Protein AF-A0A519MJ66-F1 (afdb_monomer)

Solvent-accessible surface area (backbone atoms only — not comparable to full-atom values): 4186 Å² total; per-residue (Å²): 132,87,80,72,88,68,83,78,82,57,92,73,46,66,80,85,39,89,74,58,73,92,79,55,90,51,83,88,70,57,50,70,69,56,52,51,50,53,51,52,53,51,51,46,41,60,69,66,43,58,79,40,47,67,47,58,77,68,64,57,88,130

Sequence (62 aa):
MEVSNKPTVKGGEFIIKATEAQDVFTPADFSEEQNMMYQTCLDFVQTEVAPLVERLDNHEEG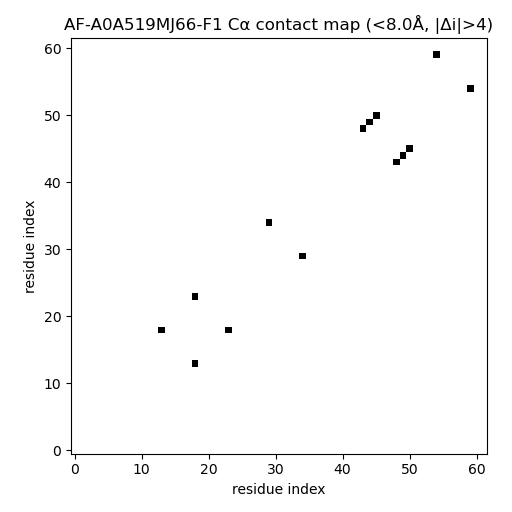

Radius of gyration: 20.38 Å; Cα contacts (8 Å, |Δi|>4): 7; chains: 1; bounding box: 39×31×46 Å

Mean predicted aligned error: 6.77 Å

Structure (mmCIF, N/CA/C/O backbone):
data_AF-A0A519MJ66-F1
#
_entry.id   AF-A0A519MJ66-F1
#
loop_
_atom_site.group_PDB
_atom_site.id
_atom_site.type_symbol
_atom_site.label_atom_id
_atom_site.label_alt_id
_atom_site.label_comp_id
_atom_site.label_asym_id
_atom_site.label_entity_id
_atom_site.label_seq_id
_atom_site.pdbx_PDB_ins_code
_atom_site.Cartn_x
_atom_site.Cartn_y
_atom_site.Cartn_z
_atom_site.occupancy
_atom_site.B_iso_or_equiv
_atom_site.auth_seq_id
_atom_site.auth_comp_id
_atom_site.auth_asym_id
_atom_site.auth_atom_id
_atom_site.pdbx_PDB_model_num
ATOM 1 N N . MET A 1 1 ? 0.490 17.018 19.547 1.00 41.25 1 MET A N 1
ATOM 2 C CA . MET A 1 1 ? -0.244 15.785 19.202 1.00 41.25 1 MET A CA 1
ATOM 3 C C . MET A 1 1 ? -1.133 15.461 20.380 1.00 41.25 1 MET A C 1
ATOM 5 O O . MET A 1 1 ? -0.609 15.185 21.452 1.00 41.25 1 MET A O 1
ATOM 9 N N . GLU A 1 2 ? -2.446 15.604 20.229 1.00 46.50 2 GLU A N 1
ATOM 10 C CA . GLU A 1 2 ? -3.375 15.153 21.264 1.00 46.50 2 GLU A CA 1
ATOM 11 C C . GLU A 1 2 ? -3.386 13.625 21.252 1.00 46.50 2 GLU A C 1
ATOM 13 O O . GLU A 1 2 ? -3.765 13.002 20.263 1.00 46.50 2 GLU A O 1
ATOM 18 N N . VAL A 1 3 ? -2.900 13.015 22.331 1.00 51.62 3 VAL A N 1
ATOM 19 C CA . VAL A 1 3 ? -2.970 11.565 22.509 1.00 51.62 3 VAL A CA 1
ATOM 20 C C . VAL A 1 3 ? -4.386 11.251 22.974 1.00 51.62 3 VAL A C 1
ATOM 22 O O . VAL A 1 3 ? -4.702 11.330 24.160 1.00 51.62 3 VAL A O 1
ATOM 25 N N . SER A 1 4 ? -5.273 10.955 22.028 1.00 56.62 4 SER A N 1
ATOM 26 C CA . SER A 1 4 ? -6.602 10.442 22.345 1.00 56.62 4 SER A CA 1
ATOM 27 C C . SER A 1 4 ? -6.443 9.066 22.991 1.00 56.62 4 SER A C 1
ATOM 29 O O . SER A 1 4 ? -5.948 8.133 22.363 1.00 56.62 4 SER A O 1
ATOM 31 N N . ASN A 1 5 ? -6.863 8.932 24.247 1.00 57.22 5 ASN A N 1
ATOM 32 C CA . ASN A 1 5 ? -6.727 7.719 25.057 1.00 57.22 5 ASN A CA 1
ATOM 33 C C . ASN A 1 5 ? -7.754 6.634 24.647 1.00 57.22 5 ASN A C 1
ATOM 35 O O . ASN A 1 5 ? -8.469 6.090 25.490 1.00 57.22 5 ASN A O 1
ATOM 39 N N . LYS A 1 6 ? -7.903 6.373 23.338 1.00 66.62 6 LYS A N 1
ATOM 40 C CA . LYS A 1 6 ? -8.807 5.338 22.825 1.00 66.62 6 LYS A CA 1
ATOM 41 C C . LYS A 1 6 ? -8.223 3.959 23.165 1.00 66.62 6 LYS A C 1
ATOM 43 O O . LYS A 1 6 ? -7.047 3.729 22.882 1.00 66.62 6 LYS A O 1
ATOM 48 N N . PRO A 1 7 ? -9.003 3.047 23.771 1.00 68.38 7 PRO A N 1
ATOM 49 C CA . PRO A 1 7 ? -8.537 1.694 24.038 1.00 68.38 7 PRO A CA 1
ATOM 50 C C . PRO A 1 7 ? -8.165 1.012 22.719 1.00 68.38 7 PRO A C 1
ATOM 52 O O . PRO A 1 7 ? -8.971 0.953 21.793 1.00 68.38 7 PRO A O 1
ATOM 55 N N . THR A 1 8 ? -6.932 0.524 22.625 1.00 79.62 8 THR A N 1
ATOM 56 C CA . THR A 1 8 ? -6.432 -0.179 21.444 1.00 79.62 8 THR A CA 1
ATOM 57 C C . THR A 1 8 ? -7.200 -1.487 21.259 1.00 79.62 8 THR A C 1
ATOM 59 O O . THR A 1 8 ? -7.273 -2.291 22.191 1.00 79.62 8 THR A O 1
ATOM 62 N N . VAL A 1 9 ? -7.751 -1.713 20.063 1.00 84.44 9 VAL A N 1
ATOM 63 C CA . VAL A 1 9 ? -8.425 -2.973 19.712 1.00 84.44 9 VAL A CA 1
ATOM 64 C C . VAL A 1 9 ? -7.398 -4.102 19.707 1.00 84.44 9 VAL A C 1
ATOM 66 O O . VAL A 1 9 ? -6.345 -3.993 19.071 1.00 84.44 9 VAL A O 1
ATOM 69 N N . LYS A 1 10 ? -7.679 -5.194 20.424 1.00 87.88 10 LYS A N 1
ATOM 70 C CA . LYS A 1 10 ? -6.787 -6.361 20.447 1.00 87.88 10 LYS A CA 1
ATOM 71 C C . LYS A 1 10 ? -7.043 -7.252 19.234 1.00 87.88 10 LYS A C 1
ATOM 73 O O . LYS A 1 10 ? -8.180 -7.445 18.807 1.00 87.88 10 LYS A O 1
ATOM 78 N N . GLY A 1 11 ? -5.981 -7.865 18.709 1.00 90.00 11 GLY A N 1
ATOM 79 C CA . GLY A 1 11 ? -6.111 -8.879 17.661 1.00 90.00 11 GLY A CA 1
ATOM 80 C C . GLY A 1 11 ? -7.042 -10.013 18.106 1.00 90.00 11 GLY A C 1
ATOM 81 O O . GLY A 1 11 ? -6.854 -10.580 19.180 1.00 90.00 11 GLY A O 1
ATOM 82 N N . GLY A 1 12 ? -8.062 -10.318 17.298 1.00 90.06 12 GLY A N 1
ATOM 83 C CA . GLY A 1 12 ? -9.056 -11.363 17.584 1.00 90.06 12 GLY A CA 1
ATOM 84 C C . GLY A 1 12 ? -10.193 -10.963 18.536 1.00 90.06 12 GLY A C 1
ATOM 85 O O . GLY A 1 12 ? -11.082 -11.775 18.778 1.00 90.06 12 GLY A O 1
ATOM 86 N N . GLU A 1 13 ? -10.220 -9.729 19.052 1.00 92.31 13 GLU A N 1
ATOM 87 C CA . GLU A 1 13 ? -11.271 -9.261 19.975 1.00 92.31 13 GLU A CA 1
ATOM 88 C C . GLU A 1 13 ? -12.674 -9.294 19.346 1.00 92.31 13 GLU A C 1
ATOM 90 O O . GLU A 1 13 ? -13.654 -9.587 20.034 1.00 92.31 13 GLU A O 1
ATOM 95 N N . PHE A 1 14 ? -12.753 -9.100 18.026 1.00 92.06 14 PHE A N 1
ATOM 96 C CA . PHE A 1 14 ? -13.993 -9.139 17.244 1.00 92.06 14 PHE A CA 1
ATOM 97 C C . PHE A 1 14 ? -14.750 -10.484 17.320 1.00 92.06 14 PHE A C 1
ATOM 99 O O . PHE A 1 14 ? -15.927 -10.549 16.981 1.00 92.06 14 PHE A O 1
ATOM 106 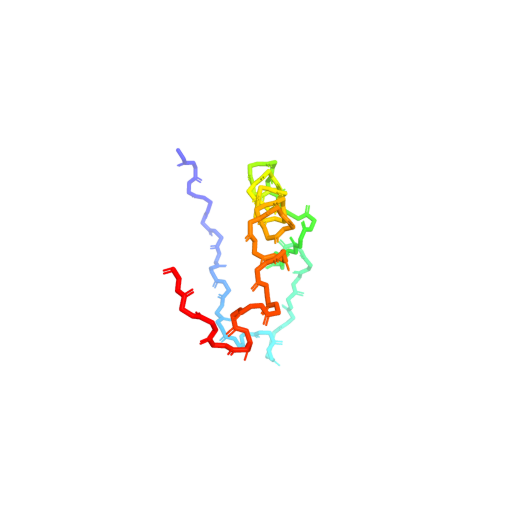N N . ILE A 1 15 ? -14.095 -11.573 17.751 1.00 95.00 15 ILE A N 1
ATOM 107 C CA . ILE A 1 15 ? -14.713 -12.908 17.875 1.00 95.00 15 ILE A CA 1
ATOM 108 C C . ILE A 1 15 ? -15.693 -12.957 19.055 1.00 95.00 15 ILE A C 1
ATOM 110 O O . ILE A 1 15 ? -16.704 -13.654 19.001 1.00 95.00 15 ILE A O 1
ATOM 114 N N . ILE A 1 16 ? -15.379 -12.240 20.135 1.00 94.50 16 ILE A N 1
ATOM 115 C CA . ILE A 1 16 ? -16.111 -12.303 21.411 1.00 94.50 16 ILE A CA 1
ATOM 116 C C . ILE A 1 16 ? -16.827 -10.993 21.755 1.00 94.50 16 ILE A C 1
ATOM 118 O O . ILE A 1 16 ? -17.565 -10.933 22.738 1.00 94.50 16 ILE A O 1
ATOM 122 N N . LYS A 1 17 ? -16.602 -9.939 20.969 1.00 91.19 17 LYS A N 1
ATOM 123 C CA . LYS A 1 17 ? -17.164 -8.604 21.160 1.00 91.19 17 LYS A CA 1
ATOM 124 C C . LYS A 1 17 ? -17.429 -7.969 19.799 1.00 91.19 17 LYS A C 1
ATOM 126 O O . LYS A 1 17 ? -16.623 -8.112 18.890 1.00 91.19 17 LYS A O 1
ATOM 131 N N . ALA A 1 18 ? -18.541 -7.250 19.668 1.00 90.81 18 ALA A N 1
ATOM 132 C CA . ALA A 1 18 ? -18.846 -6.518 18.443 1.00 90.81 18 ALA A CA 1
ATOM 133 C C . ALA A 1 18 ? -17.815 -5.402 18.182 1.00 90.81 18 ALA A C 1
ATOM 135 O O . ALA A 1 18 ? -17.353 -4.742 19.117 1.00 90.81 18 ALA A O 1
ATOM 136 N N . THR A 1 19 ? -17.471 -5.200 16.910 1.00 90.44 19 THR A N 1
ATOM 137 C CA . THR A 1 19 ? -16.618 -4.102 16.439 1.00 90.44 19 THR A CA 1
ATOM 138 C C . THR A 1 19 ? -17.493 -3.055 15.765 1.00 90.44 19 THR A C 1
ATOM 140 O O . THR A 1 19 ? -18.228 -3.376 14.832 1.00 90.44 19 THR A O 1
ATOM 143 N N . GLU A 1 20 ? -17.419 -1.814 16.237 1.00 91.44 20 GLU A N 1
ATOM 144 C CA . GLU A 1 20 ? -18.147 -0.696 15.638 1.00 91.44 20 GLU A CA 1
ATOM 145 C C . GLU A 1 20 ? -17.475 -0.260 14.330 1.00 91.44 20 GLU A C 1
ATOM 147 O O . GLU A 1 20 ? -16.251 -0.303 14.205 1.00 91.44 20 GLU A O 1
ATOM 152 N N . ALA A 1 21 ? -18.259 0.209 13.356 1.00 91.38 21 ALA A N 1
ATOM 153 C CA . ALA A 1 21 ? -17.739 0.582 12.035 1.00 91.38 21 ALA A CA 1
ATOM 154 C C . ALA A 1 21 ? -16.651 1.672 12.099 1.00 91.38 21 ALA A C 1
ATOM 156 O O . ALA A 1 21 ? -15.673 1.616 11.367 1.00 91.38 21 ALA A O 1
ATOM 157 N N . GLN A 1 22 ? -16.792 2.627 13.022 1.00 90.44 22 GLN A N 1
ATOM 158 C CA . GLN A 1 22 ? -15.835 3.716 13.267 1.00 90.44 22 GLN A CA 1
ATOM 159 C C . GLN A 1 22 ? -14.465 3.261 13.804 1.00 90.44 22 GLN A C 1
ATOM 161 O O . GLN A 1 22 ? -13.524 4.053 13.826 1.00 90.44 22 GLN A O 1
ATOM 166 N N . ASP A 1 23 ? -14.372 2.015 14.278 1.00 89.31 23 ASP A N 1
ATOM 167 C CA . ASP A 1 23 ? -13.142 1.410 14.792 1.00 89.31 23 ASP A CA 1
ATOM 168 C C . ASP A 1 23 ? -12.457 0.523 13.732 1.00 89.31 23 ASP A C 1
ATOM 170 O O . ASP A 1 23 ? -11.422 -0.089 14.005 1.00 89.31 23 ASP A O 1
ATOM 174 N N . VAL A 1 24 ? -13.018 0.452 12.517 1.00 91.44 24 VAL A N 1
ATOM 175 C CA . VAL A 1 24 ? -12.466 -0.285 11.376 1.00 91.44 24 VAL A CA 1
ATOM 176 C C . VAL A 1 24 ? -11.872 0.704 10.384 1.00 91.44 24 VAL A C 1
ATOM 178 O O . VAL A 1 24 ? -12.572 1.552 9.845 1.00 91.44 24 VAL A O 1
ATOM 181 N N . PHE A 1 25 ? -10.580 0.560 10.109 1.00 93.75 25 PHE A N 1
ATOM 182 C CA . PHE A 1 25 ? -9.918 1.312 9.051 1.00 93.75 25 PHE A CA 1
ATOM 183 C C . PHE A 1 25 ? -10.182 0.663 7.688 1.00 93.75 25 PHE A C 1
ATOM 185 O O . PHE A 1 25 ? -9.988 -0.544 7.513 1.00 93.75 25 PHE A O 1
ATOM 192 N N . THR A 1 26 ? -10.603 1.464 6.718 1.00 95.75 26 THR A N 1
ATOM 193 C CA . THR A 1 26 ? -10.961 1.056 5.358 1.00 95.75 26 THR A CA 1
ATOM 194 C C . THR A 1 26 ? -10.198 1.893 4.325 1.00 95.75 26 THR A C 1
ATOM 196 O O . THR A 1 26 ? -9.643 2.936 4.664 1.00 95.75 26 THR A O 1
ATOM 199 N N . PRO A 1 27 ? -10.185 1.512 3.034 1.00 95.44 27 PRO A N 1
ATOM 200 C CA . PRO A 1 27 ? -9.573 2.346 1.997 1.00 95.44 27 PRO A CA 1
ATOM 201 C C . PRO A 1 27 ? -10.185 3.750 1.867 1.00 95.44 27 PRO A C 1
ATOM 203 O O . PRO A 1 27 ? -9.522 4.660 1.382 1.00 95.44 27 PRO A O 1
ATOM 206 N N . ALA A 1 28 ? -11.436 3.945 2.303 1.00 94.62 28 ALA A N 1
ATOM 207 C CA . ALA A 1 28 ? -12.065 5.266 2.318 1.00 94.62 28 ALA A CA 1
ATOM 208 C C . ALA A 1 28 ? -11.421 6.220 3.342 1.00 94.62 28 ALA A C 1
ATOM 210 O O . ALA A 1 28 ? -11.586 7.431 3.227 1.00 94.62 28 ALA A O 1
ATOM 211 N N . ASP A 1 29 ? -10.676 5.680 4.310 1.00 96.56 29 ASP A N 1
ATOM 212 C CA . ASP A 1 29 ? -9.977 6.433 5.353 1.00 96.56 29 ASP A CA 1
ATOM 213 C C . ASP A 1 29 ? -8.545 6.827 4.948 1.00 96.56 29 ASP A C 1
ATOM 215 O O . ASP A 1 29 ? -7.833 7.454 5.737 1.00 96.56 29 ASP A O 1
ATOM 219 N N . PHE A 1 30 ? -8.091 6.461 3.740 1.00 96.69 30 PHE A N 1
ATOM 220 C CA . PHE A 1 30 ? -6.759 6.834 3.270 1.00 96.69 30 PHE A CA 1
ATOM 221 C C . PHE A 1 30 ? -6.601 8.351 3.160 1.00 96.69 30 PHE A 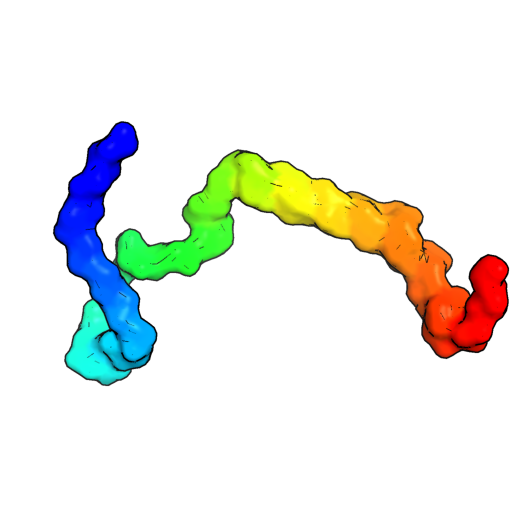C 1
ATOM 223 O O . PHE A 1 30 ? -7.438 9.051 2.588 1.00 96.69 30 PHE A O 1
ATOM 230 N N . SER A 1 31 ? -5.470 8.854 3.656 1.00 97.69 31 SER A N 1
ATOM 231 C CA . SER A 1 31 ? -5.093 10.251 3.474 1.00 97.69 31 SER A CA 1
ATOM 232 C C . SER A 1 31 ? -4.775 10.557 2.008 1.00 97.69 31 SER A C 1
ATOM 234 O O . SER A 1 31 ? -4.498 9.667 1.200 1.00 97.69 31 SER A O 1
ATOM 236 N N . GLU A 1 32 ? -4.772 11.840 1.651 1.00 97.56 32 GLU A N 1
ATOM 237 C CA . GLU A 1 32 ? -4.358 12.286 0.317 1.00 97.56 32 GLU A CA 1
ATOM 238 C C . GLU A 1 32 ? -2.940 11.804 -0.025 1.00 97.56 32 GLU A C 1
ATOM 240 O O . GLU A 1 32 ? -2.716 11.258 -1.099 1.00 97.56 32 GLU A O 1
ATOM 245 N N . GLU A 1 33 ? -2.001 11.900 0.917 1.00 97.94 33 GLU A N 1
ATOM 246 C CA . GLU A 1 33 ? -0.627 11.412 0.747 1.00 97.94 33 GLU A CA 1
ATOM 247 C C . GLU A 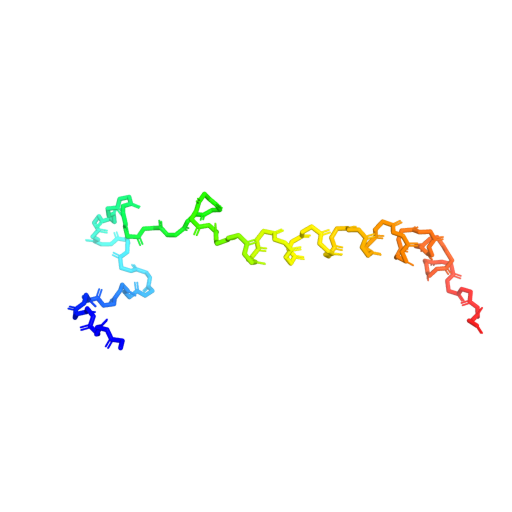1 33 ? -0.563 9.899 0.499 1.00 97.94 33 GLU A C 1
ATOM 249 O O . GLU A 1 33 ? 0.189 9.443 -0.364 1.00 97.94 33 GLU A O 1
ATOM 254 N N . GLN A 1 34 ? -1.374 9.113 1.213 1.00 97.88 34 GLN A N 1
ATOM 255 C CA . GLN A 1 34 ? -1.469 7.665 1.003 1.00 97.88 34 GLN A CA 1
ATOM 256 C C . GLN A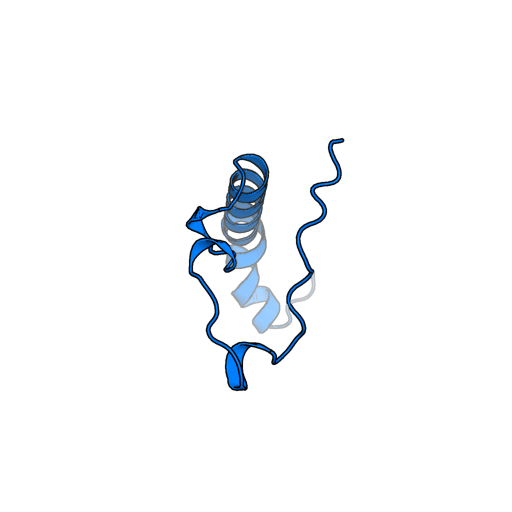 1 34 ? -2.028 7.336 -0.388 1.00 97.88 34 GLN A C 1
ATOM 258 O O . GLN A 1 34 ? -1.502 6.452 -1.065 1.00 97.88 34 GLN A O 1
ATOM 263 N N . ASN A 1 35 ? -3.026 8.091 -0.852 1.00 98.00 35 ASN A N 1
ATOM 264 C CA . ASN A 1 35 ? -3.573 7.949 -2.202 1.00 98.00 35 ASN A CA 1
ATOM 265 C C . ASN A 1 35 ? -2.577 8.384 -3.292 1.00 98.00 35 ASN A C 1
ATOM 267 O O . ASN A 1 35 ? -2.475 7.725 -4.326 1.00 98.00 35 ASN A O 1
ATOM 271 N N . MET A 1 36 ? -1.793 9.442 -3.063 1.00 98.00 36 MET A N 1
ATOM 272 C CA . MET A 1 36 ? -0.730 9.857 -3.988 1.00 98.00 36 MET A CA 1
ATOM 273 C C . MET A 1 36 ? 0.361 8.787 -4.115 1.00 98.00 36 MET A C 1
ATOM 275 O O . MET A 1 36 ? 0.801 8.481 -5.225 1.00 98.00 36 MET A O 1
ATOM 279 N N . MET A 1 37 ? 0.774 8.181 -2.997 1.00 98.06 37 MET A N 1
ATOM 280 C CA . MET A 1 37 ? 1.723 7.064 -3.014 1.00 98.06 37 MET A CA 1
ATOM 281 C C . MET A 1 37 ? 1.163 5.863 -3.777 1.00 98.06 37 MET A C 1
ATOM 283 O O . MET A 1 37 ? 1.866 5.299 -4.613 1.00 98.06 37 MET A O 1
ATOM 287 N N . TYR A 1 38 ? -0.107 5.513 -3.551 1.00 97.81 38 TYR A N 1
ATOM 288 C CA . TYR A 1 38 ? -0.788 4.467 -4.314 1.00 97.81 38 TYR A CA 1
ATOM 289 C C . TYR A 1 38 ? -0.726 4.732 -5.825 1.00 97.81 38 TYR A C 1
ATOM 291 O O . TYR A 1 38 ? -0.307 3.852 -6.577 1.00 97.81 38 TYR A O 1
ATOM 299 N N . GLN A 1 39 ? -1.057 5.951 -6.263 1.00 98.31 39 GLN A N 1
ATOM 300 C CA . GLN A 1 39 ? -1.003 6.308 -7.682 1.00 98.31 39 GLN A CA 1
ATOM 301 C C . GLN A 1 39 ? 0.421 6.214 -8.243 1.00 98.31 39 GLN A C 1
ATOM 303 O O . GLN A 1 39 ? 0.628 5.646 -9.310 1.00 98.31 39 GLN A O 1
ATOM 308 N N . THR A 1 40 ? 1.413 6.692 -7.492 1.00 98.25 40 THR A N 1
ATOM 309 C CA . THR A 1 40 ? 2.825 6.638 -7.904 1.00 98.25 40 THR A CA 1
ATOM 310 C C . THR A 1 40 ? 3.293 5.196 -8.109 1.00 98.25 40 THR A C 1
ATOM 312 O O . THR A 1 40 ? 3.991 4.892 -9.075 1.00 98.25 40 THR A O 1
ATOM 315 N N . CYS A 1 41 ? 2.892 4.285 -7.218 1.00 98.31 41 CYS A N 1
ATOM 316 C CA . CYS A 1 41 ? 3.200 2.865 -7.350 1.00 98.31 41 CYS A CA 1
ATOM 317 C C . CYS A 1 41 ? 2.541 2.245 -8.587 1.00 98.31 41 CYS A C 1
ATOM 319 O O . CYS A 1 41 ? 3.187 1.455 -9.274 1.00 98.31 41 CYS A O 1
ATOM 321 N N . LEU A 1 42 ? 1.284 2.595 -8.879 1.00 98.38 42 LEU A N 1
ATOM 322 C CA . LEU A 1 42 ? 0.603 2.118 -10.084 1.00 98.38 42 LEU A CA 1
ATO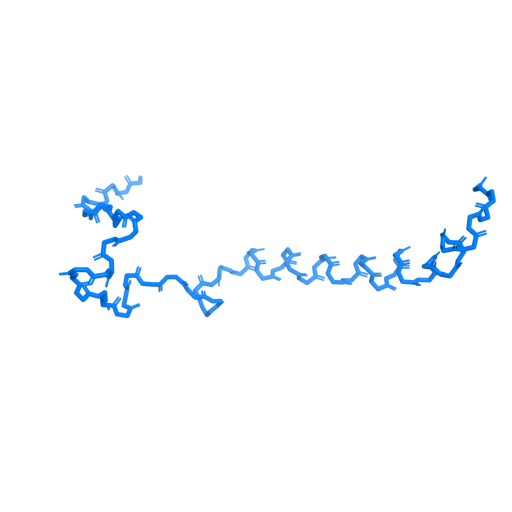M 323 C C . LEU A 1 42 ? 1.318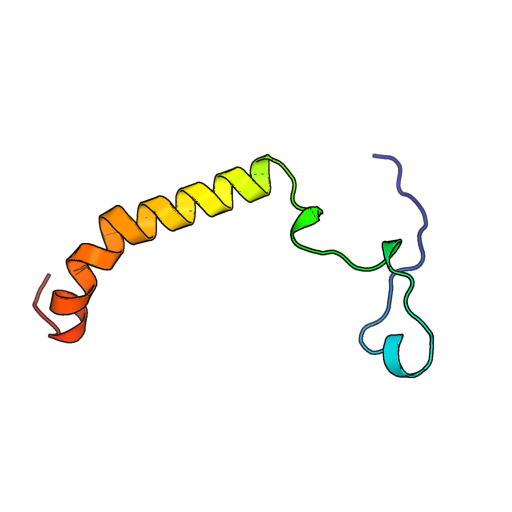 2.575 -11.353 1.00 98.38 42 LEU A C 1
ATOM 325 O O . LEU A 1 42 ? 1.583 1.750 -12.228 1.00 98.38 42 LEU A O 1
ATOM 329 N N . ASP A 1 43 ? 1.663 3.860 -11.422 1.00 98.56 43 ASP A N 1
ATOM 330 C CA . ASP A 1 43 ? 2.339 4.437 -12.580 1.00 98.56 43 ASP A CA 1
ATOM 331 C C . ASP A 1 43 ? 3.690 3.747 -12.805 1.00 98.56 43 ASP A C 1
ATOM 333 O O . ASP A 1 43 ? 3.965 3.288 -13.909 1.00 98.56 43 ASP A O 1
ATOM 337 N N . PHE A 1 44 ? 4.488 3.561 -11.748 1.00 98.31 44 PHE A N 1
ATOM 338 C CA . PHE A 1 44 ? 5.765 2.848 -11.832 1.00 98.31 44 PHE A CA 1
ATOM 339 C C . PHE A 1 44 ? 5.609 1.408 -12.336 1.00 98.31 44 PHE A C 1
ATOM 341 O O . PHE A 1 44 ? 6.371 0.957 -13.192 1.00 98.31 44 PHE A O 1
ATOM 348 N N . VAL A 1 45 ? 4.617 0.669 -11.828 1.00 98.06 45 VAL A N 1
ATOM 349 C CA . VAL A 1 45 ? 4.361 -0.695 -12.307 1.00 98.06 45 VAL A CA 1
ATOM 350 C C . VAL A 1 45 ? 4.009 -0.674 -13.790 1.00 98.06 45 VAL A C 1
ATOM 352 O O . VAL A 1 45 ? 4.488 -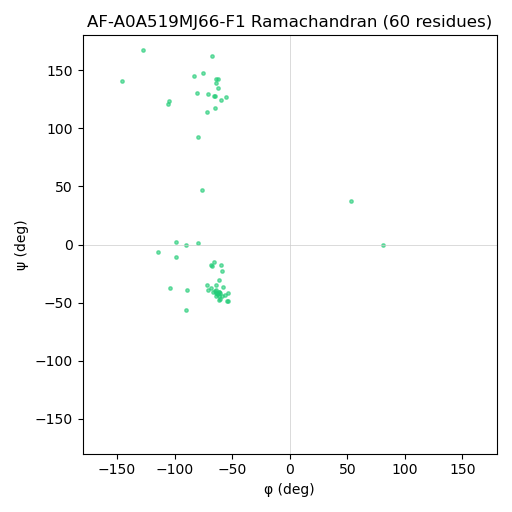1.519 -14.539 1.00 98.06 45 VAL A O 1
ATOM 355 N N . GLN A 1 46 ? 3.212 0.291 -14.236 1.00 98.25 46 GLN A N 1
ATOM 356 C CA . GLN A 1 46 ? 2.808 0.381 -15.631 1.00 98.25 46 GLN A CA 1
ATOM 357 C C . GLN A 1 46 ? 3.954 0.797 -16.563 1.00 98.25 46 GLN A C 1
ATOM 359 O O . GLN A 1 46 ? 4.034 0.277 -17.676 1.00 98.25 46 GLN A O 1
ATOM 364 N N . THR A 1 47 ? 4.818 1.726 -16.145 1.00 98.00 47 THR A N 1
ATOM 365 C CA . THR A 1 47 ? 5.869 2.281 -17.013 1.00 98.00 47 THR A CA 1
ATOM 366 C C . THR A 1 47 ? 7.164 1.489 -16.964 1.00 98.00 47 THR A C 1
ATOM 368 O O . THR A 1 47 ? 7.784 1.294 -18.004 1.00 98.00 47 THR A O 1
ATOM 371 N N . GLU A 1 48 ? 7.565 1.011 -15.787 1.00 97.38 48 GLU A N 1
ATOM 372 C CA . GLU A 1 48 ? 8.880 0.396 -15.587 1.00 97.38 48 GLU A CA 1
ATOM 373 C C . GLU A 1 48 ? 8.802 -1.127 -15.497 1.00 97.38 48 GLU A C 1
ATOM 375 O O . GLU A 1 48 ? 9.679 -1.823 -16.000 1.00 97.38 48 GLU A O 1
ATOM 380 N N . VAL A 1 49 ? 7.758 -1.667 -14.859 1.00 96.44 49 VAL A N 1
ATOM 381 C CA . VAL A 1 49 ? 7.677 -3.112 -14.593 1.00 96.44 49 VAL A CA 1
ATOM 382 C C . VAL A 1 49 ? 6.985 -3.844 -15.735 1.00 96.44 49 VAL A C 1
ATOM 384 O O . VAL A 1 49 ? 7.572 -4.747 -16.325 1.00 96.44 49 VAL A O 1
ATOM 387 N N . ALA A 1 50 ? 5.754 -3.455 -16.075 1.00 97.19 50 ALA A N 1
ATOM 388 C CA . ALA A 1 50 ? 4.903 -4.146 -17.042 1.00 97.19 50 ALA A CA 1
ATOM 389 C C . ALA A 1 50 ? 5.578 -4.373 -18.411 1.00 97.19 50 ALA A C 1
ATOM 391 O O . ALA A 1 50 ? 5.463 -5.487 -18.924 1.00 97.19 50 ALA A O 1
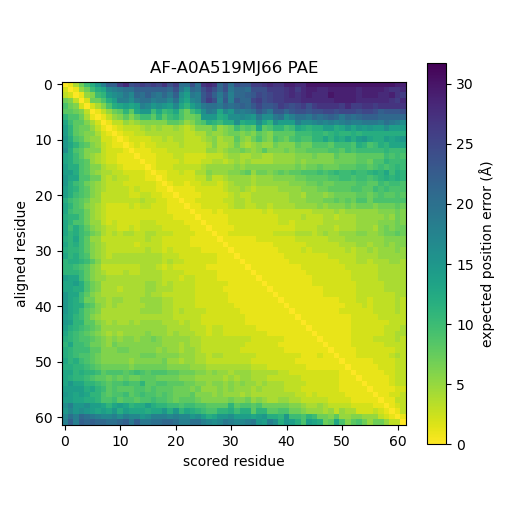ATOM 392 N N . PRO A 1 51 ? 6.335 -3.415 -18.989 1.00 97.19 51 PRO A N 1
ATOM 393 C CA . PRO A 1 51 ? 7.017 -3.633 -20.269 1.00 97.19 51 PRO A CA 1
ATOM 394 C C . PRO A 1 51 ? 8.153 -4.660 -20.206 1.00 97.19 51 PRO A C 1
ATOM 396 O O . PRO A 1 51 ? 8.581 -5.164 -21.242 1.00 97.19 51 PRO A O 1
ATOM 399 N N . LEU A 1 52 ? 8.665 -4.955 -19.010 1.00 96.62 52 LEU A N 1
ATOM 400 C CA . LEU A 1 52 ? 9.780 -5.875 -18.800 1.00 96.62 52 LEU A CA 1
ATOM 401 C C . LEU A 1 52 ? 9.328 -7.274 -18.377 1.00 96.62 52 LEU A C 1
ATOM 403 O O . LEU A 1 52 ? 10.154 -8.182 -18.390 1.00 96.62 52 LEU A O 1
ATOM 407 N N . VAL A 1 53 ? 8.049 -7.470 -18.032 1.00 96.25 53 VAL A N 1
ATOM 408 C CA . VAL A 1 53 ? 7.542 -8.739 -17.473 1.00 96.25 53 VAL A CA 1
ATOM 409 C C . VAL A 1 53 ? 7.883 -9.934 -18.364 1.00 96.25 53 VAL A C 1
ATOM 411 O O . VAL A 1 53 ? 8.451 -10.898 -17.872 1.00 96.25 53 VAL A O 1
ATOM 414 N N . GLU A 1 54 ? 7.636 -9.856 -19.674 1.00 95.38 54 GLU A N 1
ATOM 415 C CA . GLU A 1 54 ? 7.913 -10.974 -20.592 1.00 95.38 54 GLU A CA 1
ATOM 416 C C . GLU A 1 54 ? 9.411 -11.312 -20.676 1.00 95.38 54 GLU A C 1
ATOM 418 O O . GLU A 1 54 ? 9.793 -12.481 -20.682 1.00 95.38 54 GLU A O 1
ATOM 423 N N . ARG A 1 55 ? 10.280 -10.295 -20.678 1.00 95.62 55 ARG A N 1
ATOM 424 C CA . ARG A 1 55 ? 11.740 -10.484 -20.695 1.00 95.62 55 ARG A CA 1
ATOM 425 C C . ARG A 1 55 ? 12.240 -11.120 -19.401 1.00 95.62 55 ARG A C 1
ATOM 427 O O . ARG A 1 55 ? 13.106 -11.993 -19.429 1.00 95.62 55 ARG A O 1
ATOM 434 N N . LEU A 1 56 ? 11.682 -10.676 -18.273 1.00 94.06 56 LEU A N 1
ATOM 435 C CA . LEU A 1 56 ? 11.971 -11.214 -16.947 1.00 94.06 56 LEU A CA 1
ATOM 436 C C . LEU A 1 56 ? 11.520 -12.674 -16.842 1.00 94.06 56 LEU A C 1
ATOM 438 O O . LEU A 1 56 ? 12.300 -13.503 -16.380 1.00 94.06 56 LEU A O 1
ATOM 442 N N . ASP A 1 57 ? 10.320 -13.001 -17.328 1.00 95.62 57 ASP A N 1
ATOM 443 C CA . ASP A 1 57 ? 9.785 -14.368 -17.350 1.00 95.62 57 ASP A CA 1
ATOM 444 C C . ASP A 1 57 ? 10.617 -15.298 -18.248 1.00 95.62 57 ASP A C 1
ATOM 446 O O . ASP A 1 57 ? 10.832 -16.464 -17.914 1.00 95.62 57 ASP A O 1
ATOM 450 N N . ASN A 1 58 ? 11.152 -14.776 -19.356 1.00 96.94 58 ASN A N 1
ATOM 451 C CA . ASN A 1 58 ? 12.045 -15.507 -20.259 1.00 96.94 58 ASN A CA 1
ATOM 452 C C . ASN A 1 58 ? 13.505 -15.584 -19.771 1.00 96.94 58 ASN A C 1
ATOM 454 O O . ASN A 1 58 ? 14.339 -16.179 -20.456 1.00 96.94 58 ASN A O 1
ATOM 458 N N . HIS A 1 59 ? 13.819 -15.018 -18.597 1.00 93.12 59 HIS A N 1
ATOM 459 C CA . HIS A 1 59 ? 15.166 -14.976 -18.014 1.00 93.12 59 HIS A CA 1
ATOM 460 C C . HIS A 1 59 ? 16.222 -14.392 -18.976 1.00 93.12 59 HIS A C 1
ATOM 462 O O . HIS A 1 59 ? 17.359 -14.868 -19.030 1.00 93.12 59 HIS A O 1
ATOM 468 N N . GLU A 1 60 ? 15.852 -13.379 -19.761 1.00 92.69 60 GLU A N 1
ATOM 469 C CA . GLU A 1 60 ? 16.798 -12.694 -20.645 1.00 92.69 60 GLU A CA 1
ATOM 470 C C . GLU A 1 60 ? 17.914 -12.012 -19.832 1.00 92.69 60 GLU A C 1
ATOM 472 O O . GLU A 1 60 ? 17.661 -11.456 -18.761 1.00 92.69 60 GLU A O 1
ATOM 477 N N . GLU A 1 61 ? 19.155 -12.031 -20.337 1.00 86.12 61 GLU A N 1
ATOM 478 C CA . GLU A 1 61 ? 20.247 -11.267 -19.717 1.00 86.12 61 GLU A CA 1
ATOM 479 C C . GLU A 1 61 ? 19.970 -9.755 -19.801 1.00 86.12 61 GLU A C 1
ATOM 481 O O . GLU A 1 61 ? 19.462 -9.247 -20.808 1.00 86.12 61 GLU A O 1
ATOM 486 N N . GLY A 1 62 ? 20.274 -9.060 -18.699 1.00 77.31 62 GLY A N 1
ATOM 487 C CA . GLY A 1 62 ? 20.017 -7.631 -18.494 1.00 77.31 62 GLY A CA 1
ATOM 488 C C . GLY A 1 62 ? 21.084 -6.706 -19.058 1.00 77.31 62 GLY A C 1
ATOM 489 O O . GLY A 1 62 ? 22.270 -7.105 -19.085 1.00 77.31 62 GLY A O 1
#

Secondary structure (DSSP, 8-state):
-----PPPPPTTGGGTS---GGGS--GGG--HHHHHHHHHHHHHIIIIIGGGHHHHHTT---

Foldseek 3Di:
DPPDPDPDDDVPNCVVDPDDPVNDDDPVNDDPVRVVVVVVVVVCCVPPPVVCPVVVVVVPDD

pLDDT: mean 89.82, std 13.37, range [41.25, 98.56]